Protein AF-A0A433SJU6-F1 (afdb_monomer_lite)

pLDDT: mean 86.97, std 14.32, range [34.91, 98.56]

Sequence (147 aa):
MEGKRQQRYKSGIEAVNDWVDEATGGMIPDFLQDGTITDETVLMLVNAIYFQGNWTTPFKASMTGVRPFVVNSSLTVQVETMAQTGFFRKMHHPSLLATALELPYTGDRFALFVLLPDEGVALSALESVITASVLNSTLNMTAPESK

Structure (mmCIF, N/CA/C/O backbone):
data_AF-A0A433SJU6-F1
#
_entry.id   AF-A0A433SJU6-F1
#
loop_
_atom_site.group_PDB
_atom_site.id
_atom_site.type_symbol
_atom_site.label_atom_id
_atom_site.label_alt_id
_atom_site.label_comp_id
_atom_site.label_asym_id
_atom_site.label_entity_id
_atom_site.label_seq_id
_atom_site.pdbx_PDB_ins_code
_atom_site.Cartn_x
_atom_site.Cartn_y
_atom_site.Cartn_z
_atom_site.occupancy
_atom_site.B_iso_or_equiv
_atom_site.auth_seq_id
_atom_site.auth_comp_id
_atom_site.auth_asym_id
_atom_site.auth_atom_id
_atom_site.pdbx_PDB_model_num
ATOM 1 N N . MET A 1 1 ? -40.623 -22.618 36.230 1.00 42.06 1 MET A N 1
ATOM 2 C CA . MET A 1 1 ? -39.525 -22.805 35.259 1.00 42.06 1 MET A CA 1
ATOM 3 C C . MET A 1 1 ? -39.487 -21.572 34.372 1.00 42.06 1 MET A C 1
ATOM 5 O O . MET A 1 1 ? -40.195 -21.525 33.380 1.00 42.06 1 MET A O 1
ATOM 9 N N . GLU A 1 2 ? -38.738 -20.546 34.765 1.00 38.66 2 GLU A N 1
ATOM 10 C CA . GLU A 1 2 ? -38.589 -19.310 33.986 1.00 38.66 2 GLU A CA 1
ATOM 11 C C . GLU A 1 2 ? -37.104 -19.098 33.704 1.00 38.66 2 GLU A C 1
ATOM 13 O O . GLU A 1 2 ? -36.380 -18.454 34.458 1.00 38.66 2 GLU A O 1
ATOM 18 N N . GLY A 1 3 ? -36.637 -19.700 32.610 1.00 46.59 3 GLY A N 1
ATOM 19 C CA . GLY A 1 3 ? -35.338 -19.393 32.026 1.00 46.59 3 GLY A CA 1
ATOM 20 C C . GLY A 1 3 ? -35.429 -18.069 31.279 1.00 46.59 3 GLY A C 1
ATOM 21 O O . GLY A 1 3 ? -35.584 -18.054 30.059 1.00 46.59 3 GLY A O 1
ATOM 22 N N . LYS A 1 4 ? -35.374 -16.946 32.003 1.00 46.16 4 LYS A N 1
ATOM 23 C CA . LYS A 1 4 ? -35.181 -15.637 31.375 1.00 46.16 4 LYS A CA 1
ATOM 24 C C . LYS A 1 4 ? -33.775 -15.615 30.778 1.00 46.16 4 LYS A C 1
ATOM 26 O O . LYS A 1 4 ? -32.789 -15.617 31.510 1.00 46.16 4 LYS A O 1
ATOM 31 N N . ARG A 1 5 ? -33.706 -15.630 29.443 1.00 54.16 5 ARG A N 1
ATOM 32 C CA . ARG A 1 5 ? -32.505 -15.323 28.656 1.00 54.16 5 ARG A CA 1
ATOM 33 C C . ARG A 1 5 ? -31.845 -14.076 29.248 1.00 54.16 5 ARG A C 1
ATOM 35 O O . ARG A 1 5 ? -32.407 -12.988 29.160 1.00 54.16 5 ARG A O 1
ATOM 42 N N . GLN A 1 6 ? -30.673 -14.238 29.853 1.00 43.62 6 GLN A N 1
ATOM 43 C CA . GLN A 1 6 ? -29.787 -13.117 30.135 1.00 43.62 6 GLN A CA 1
ATOM 44 C C . GLN A 1 6 ? -29.280 -12.607 28.789 1.00 43.62 6 GLN A C 1
ATOM 46 O O . GLN A 1 6 ? -28.402 -13.200 28.168 1.00 43.62 6 GLN A O 1
ATOM 51 N N . GLN A 1 7 ? -29.894 -11.538 28.301 1.00 49.91 7 GLN A N 1
ATOM 52 C CA . GLN A 1 7 ? -29.372 -10.777 27.181 1.00 49.91 7 GLN A CA 1
ATOM 53 C C . GLN A 1 7 ? -28.140 -10.032 27.709 1.00 49.91 7 GLN A C 1
ATOM 55 O O . GLN A 1 7 ? -28.266 -9.053 28.440 1.00 49.91 7 GLN A O 1
ATOM 60 N N . ARG A 1 8 ? -26.947 -10.579 27.455 1.00 59.38 8 ARG A N 1
ATOM 61 C CA . ARG A 1 8 ? -25.674 -9.959 27.839 1.00 59.38 8 ARG A CA 1
ATOM 62 C C . ARG A 1 8 ? -25.502 -8.695 26.992 1.00 59.38 8 ARG A C 1
ATOM 64 O O . ARG A 1 8 ? -25.460 -8.785 25.768 1.00 59.38 8 ARG A O 1
ATOM 71 N N . TYR A 1 9 ? -25.469 -7.530 27.634 1.00 57.81 9 TYR A N 1
ATOM 72 C CA . TYR A 1 9 ? -25.176 -6.267 26.959 1.00 57.81 9 TYR A CA 1
ATOM 73 C C . TYR A 1 9 ? -23.682 -6.231 26.628 1.00 57.81 9 TYR A C 1
ATOM 75 O O . TYR A 1 9 ? -22.864 -6.483 27.513 1.00 57.81 9 TYR A O 1
ATOM 83 N N . LYS A 1 10 ? -23.343 -5.977 25.360 1.00 69.94 10 LYS A N 1
ATOM 84 C CA . LYS A 1 10 ? -21.952 -5.803 24.925 1.00 69.94 10 LYS A CA 1
ATOM 85 C C . LYS A 1 10 ? -21.387 -4.510 25.507 1.00 69.94 10 LYS A C 1
ATOM 87 O O . LYS A 1 10 ? -22.119 -3.523 25.620 1.00 69.94 10 LYS A O 1
ATOM 92 N N . SER A 1 11 ? -20.105 -4.508 25.860 1.00 84.12 11 SER A N 1
ATOM 93 C CA . SER A 1 11 ? -19.409 -3.257 26.185 1.00 84.12 11 SER A CA 1
ATOM 94 C C . SER A 1 11 ? -19.298 -2.368 24.936 1.00 84.12 11 SER A C 1
ATOM 96 O O . SER A 1 11 ? -19.422 -2.849 23.808 1.00 84.12 11 SER A O 1
ATOM 98 N N . GLY A 1 12 ? -19.052 -1.064 25.112 1.00 84.25 12 GLY A N 1
ATOM 99 C CA . GLY A 1 12 ? -18.808 -0.166 23.974 1.00 84.25 12 GLY A CA 1
ATOM 100 C C . GLY A 1 12 ? -17.604 -0.603 23.128 1.00 84.25 12 GLY A C 1
ATOM 101 O O . GLY A 1 12 ? -17.641 -0.486 21.908 1.00 84.25 12 GLY A O 1
ATOM 102 N N . ILE A 1 13 ? -16.579 -1.173 23.770 1.00 89.69 13 ILE A N 1
ATOM 103 C CA . ILE A 1 13 ? -15.380 -1.708 23.111 1.00 89.69 13 ILE A CA 1
ATOM 104 C C . ILE A 1 13 ? -15.731 -2.948 22.289 1.00 89.69 13 ILE A C 1
ATOM 106 O O . ILE A 1 13 ? -15.422 -2.993 21.102 1.00 89.69 13 ILE A O 1
ATOM 110 N N . GLU A 1 14 ? -16.434 -3.915 22.889 1.00 90.31 14 GLU A N 1
ATOM 111 C CA . GLU A 1 14 ? -16.885 -5.129 22.192 1.00 90.31 14 GLU A CA 1
ATOM 112 C C . GLU A 1 14 ? -17.756 -4.766 20.982 1.00 90.31 14 GLU A C 1
ATOM 114 O O . GLU A 1 14 ? -17.566 -5.301 19.897 1.00 90.31 14 GLU A O 1
ATOM 119 N N . ALA A 1 15 ? -18.676 -3.807 21.132 1.00 90.19 15 ALA A N 1
ATOM 120 C CA . ALA A 1 15 ? -19.551 -3.387 20.043 1.00 90.19 15 ALA A CA 1
ATOM 121 C C . ALA A 1 15 ? -18.788 -2.762 18.863 1.00 90.19 15 ALA A C 1
ATOM 123 O O . ALA A 1 15 ? -19.118 -3.046 17.712 1.00 90.19 15 ALA A O 1
ATOM 124 N N . VAL A 1 16 ? -17.785 -1.918 19.134 1.00 92.06 16 VAL A N 1
ATOM 125 C CA . VAL A 1 16 ? -16.968 -1.309 18.075 1.00 92.06 16 VAL A CA 1
ATOM 126 C C . VAL A 1 16 ? -16.054 -2.347 17.429 1.00 92.06 16 VAL A C 1
ATOM 128 O O . VAL A 1 16 ? -16.000 -2.399 16.205 1.00 92.06 16 VAL A O 1
ATOM 131 N N . ASN A 1 17 ? -15.378 -3.189 18.213 1.00 94.25 17 ASN A N 1
ATOM 132 C CA . ASN A 1 17 ? -14.478 -4.212 17.677 1.00 94.25 17 ASN A CA 1
ATOM 133 C C . ASN A 1 17 ? -15.220 -5.231 16.817 1.00 94.25 17 ASN A C 1
ATOM 135 O O . ASN A 1 17 ? -14.769 -5.507 15.712 1.00 94.25 17 ASN A O 1
ATOM 139 N N . ASP A 1 18 ? -16.381 -5.714 17.266 1.00 94.00 18 ASP A N 1
ATOM 140 C CA . ASP A 1 18 ? -17.211 -6.627 16.475 1.00 94.00 18 ASP A CA 1
ATOM 141 C C . ASP A 1 18 ? -17.643 -5.981 15.151 1.00 94.00 18 ASP A C 1
ATOM 143 O O . ASP A 1 18 ? -17.638 -6.632 14.108 1.00 94.00 18 ASP A O 1
ATOM 147 N N . TRP A 1 19 ? -17.995 -4.690 15.174 1.00 94.00 19 TRP A N 1
ATOM 148 C CA . TRP A 1 19 ? -18.352 -3.965 13.956 1.00 94.00 19 TRP A CA 1
ATOM 149 C C . TRP A 1 19 ? -17.157 -3.803 13.009 1.00 94.00 19 TRP A C 1
ATOM 151 O O . TRP A 1 19 ? -17.317 -3.992 11.806 1.00 94.00 19 TRP A O 1
ATOM 161 N N . VAL A 1 20 ? -15.969 -3.460 13.523 1.00 95.12 20 VAL A N 1
ATOM 162 C CA . VAL A 1 20 ? -14.753 -3.329 12.702 1.00 95.12 20 VAL A CA 1
ATOM 163 C C . VAL A 1 20 ? -14.359 -4.680 12.108 1.00 95.12 20 VAL A C 1
ATOM 165 O O . VAL A 1 20 ? -14.034 -4.750 10.923 1.00 95.12 20 VAL A O 1
ATOM 168 N N . ASP A 1 21 ? -14.419 -5.748 12.898 1.00 94.94 21 ASP A N 1
ATOM 169 C CA . ASP A 1 21 ? -14.108 -7.105 12.456 1.00 94.94 21 ASP A CA 1
ATOM 170 C C . ASP A 1 21 ? -15.047 -7.536 11.319 1.00 94.94 21 ASP A C 1
ATOM 172 O O . ASP A 1 21 ? -14.589 -7.905 10.235 1.00 94.94 21 ASP A O 1
ATOM 176 N N . GLU A 1 22 ? -16.361 -7.355 11.494 1.00 93.25 22 GLU A N 1
ATOM 177 C CA . GLU A 1 22 ? -17.357 -7.647 10.458 1.00 93.25 22 GLU A CA 1
ATOM 178 C C . GLU A 1 22 ? -17.153 -6.777 9.207 1.00 93.25 22 GLU A C 1
ATOM 180 O O . GLU A 1 22 ? -17.099 -7.292 8.086 1.00 93.25 22 GLU A O 1
ATOM 185 N N . ALA A 1 23 ? -16.975 -5.463 9.381 1.00 93.00 23 ALA A N 1
ATOM 186 C CA . ALA A 1 23 ? -16.775 -4.519 8.282 1.00 93.00 23 ALA A CA 1
ATOM 187 C C . ALA A 1 23 ? -15.481 -4.780 7.494 1.00 93.00 23 ALA A C 1
ATOM 189 O O . ALA A 1 23 ? -15.364 -4.362 6.339 1.00 93.00 23 ALA A O 1
ATOM 190 N N . THR A 1 24 ? -14.512 -5.470 8.099 1.00 94.50 24 THR A N 1
ATOM 191 C CA . THR A 1 24 ? -13.212 -5.775 7.490 1.00 94.50 24 THR A CA 1
ATOM 192 C C . THR A 1 24 ? -13.053 -7.239 7.093 1.00 94.50 24 THR A C 1
ATOM 194 O O . THR A 1 24 ? -11.963 -7.647 6.692 1.00 94.50 24 THR A O 1
ATOM 197 N N . GLY A 1 25 ? -14.124 -8.035 7.171 1.00 91.38 25 GLY A N 1
ATOM 198 C CA . GLY A 1 25 ? -14.081 -9.458 6.838 1.00 91.38 25 GLY A CA 1
ATOM 199 C C . GLY A 1 25 ? -13.120 -10.259 7.725 1.00 91.38 25 GLY A C 1
ATOM 200 O O . GLY A 1 25 ? -12.510 -11.213 7.244 1.00 91.38 25 GLY A O 1
ATOM 201 N N . GLY A 1 26 ? -12.950 -9.853 8.985 1.00 93.19 26 GLY A N 1
ATOM 202 C CA . GLY A 1 26 ? -12.079 -10.510 9.960 1.00 93.19 26 GLY A CA 1
ATOM 203 C C . GLY A 1 26 ? -10.613 -10.063 9.936 1.00 93.19 26 GLY A C 1
ATOM 204 O O . GLY A 1 26 ? -9.760 -10.711 10.539 1.00 93.19 26 GLY A O 1
ATOM 205 N N . MET A 1 27 ? -10.275 -9.018 9.173 1.00 92.88 27 MET A N 1
ATOM 206 C CA . MET A 1 27 ? -8.877 -8.635 8.914 1.00 92.88 27 MET A CA 1
ATOM 207 C C . MET A 1 27 ? -8.318 -7.632 9.924 1.00 92.88 27 MET A C 1
ATOM 209 O O . MET A 1 27 ? -7.099 -7.492 10.026 1.00 92.88 27 MET A O 1
ATOM 213 N N . ILE A 1 28 ? -9.190 -6.930 10.652 1.00 90.75 28 ILE A N 1
ATOM 214 C CA . ILE A 1 28 ? -8.812 -5.989 11.712 1.00 90.75 28 ILE A CA 1
ATOM 215 C C . ILE A 1 28 ? -9.538 -6.386 13.010 1.00 90.75 28 ILE A C 1
ATOM 217 O O . ILE A 1 28 ? -10.464 -5.688 13.433 1.00 90.75 28 ILE A O 1
ATOM 221 N N . PRO A 1 29 ? -9.146 -7.509 13.642 1.00 87.25 29 PRO A N 1
ATOM 222 C CA . PRO A 1 29 ? -9.668 -7.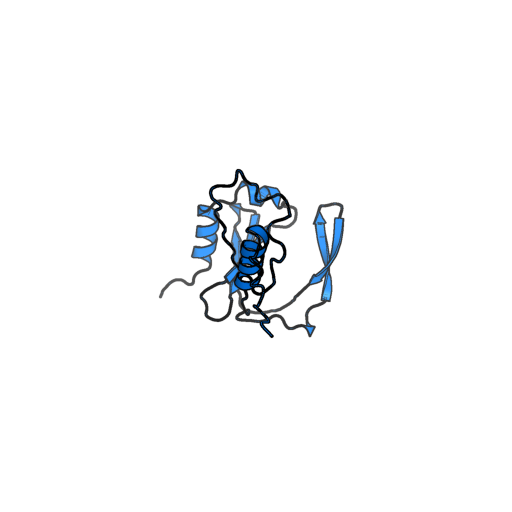878 14.949 1.00 87.25 29 PRO A CA 1
ATOM 223 C C . PRO A 1 29 ? -9.083 -6.968 16.036 1.00 87.25 29 PRO A C 1
ATOM 225 O O . PRO A 1 29 ? -8.003 -6.396 15.871 1.00 87.25 29 PRO A O 1
ATOM 228 N N . ASP A 1 30 ? -9.789 -6.858 17.163 1.00 85.62 30 ASP A N 1
ATOM 229 C CA . ASP A 1 30 ? -9.314 -6.174 18.375 1.00 85.62 30 ASP A CA 1
ATOM 230 C C . ASP A 1 30 ? -8.827 -4.729 18.140 1.00 85.62 30 ASP A C 1
ATOM 232 O O . ASP A 1 30 ? -7.835 -4.277 18.717 1.00 85.62 30 ASP A O 1
ATOM 236 N N . PHE A 1 31 ? -9.537 -3.993 17.277 1.00 91.06 31 PHE A N 1
ATOM 237 C CA . PHE A 1 31 ? -9.190 -2.626 16.876 1.00 91.06 31 PHE A CA 1
ATOM 238 C C . PHE A 1 31 ? -8.992 -1.667 18.065 1.00 91.06 31 PHE A C 1
ATOM 240 O O . PHE A 1 31 ? -8.009 -0.925 18.112 1.00 91.06 31 PHE A O 1
ATOM 247 N N . LEU A 1 32 ? -9.913 -1.680 19.030 1.00 92.38 32 LEU A N 1
ATOM 248 C CA . LEU A 1 32 ? -9.806 -0.965 20.298 1.00 92.38 32 LEU A CA 1
ATOM 249 C C . LEU A 1 32 ? -9.313 -1.907 21.394 1.00 92.38 32 LEU A C 1
ATOM 251 O O . LEU A 1 32 ? -9.881 -2.978 21.607 1.00 92.38 32 LEU A O 1
ATOM 255 N N . GLN A 1 33 ? -8.319 -1.456 22.153 1.00 89.25 33 GLN A N 1
ATOM 256 C CA . GLN A 1 33 ? -7.867 -2.148 23.359 1.00 89.25 33 GLN A CA 1
ATOM 257 C C . GLN A 1 33 ? -8.672 -1.717 24.590 1.00 89.25 33 GLN A C 1
ATOM 259 O O . GLN A 1 33 ? -9.264 -0.630 24.620 1.00 89.25 33 GLN A O 1
ATOM 264 N N . ASP A 1 34 ? -8.650 -2.547 25.632 1.00 85.75 34 ASP A N 1
ATOM 265 C CA . ASP A 1 34 ? -9.235 -2.219 26.932 1.00 85.75 34 ASP A CA 1
ATOM 266 C C . ASP A 1 34 ? -8.723 -0.867 27.455 1.00 85.75 34 ASP A C 1
ATOM 268 O O . ASP A 1 34 ? -7.541 -0.540 27.362 1.00 85.75 34 ASP A O 1
ATOM 272 N N . GLY A 1 35 ? -9.634 -0.058 27.998 1.00 83.62 35 GLY A N 1
ATOM 273 C CA . GLY A 1 35 ? -9.329 1.287 28.495 1.00 83.62 35 GLY A CA 1
ATOM 274 C C . GLY A 1 35 ? -9.311 2.391 27.431 1.00 83.62 35 GLY A C 1
ATOM 275 O O . GLY A 1 35 ? -9.183 3.556 27.797 1.00 83.62 35 GLY A O 1
ATOM 276 N N . THR A 1 36 ? -9.496 2.069 26.142 1.00 87.25 36 THR A N 1
ATOM 277 C CA . THR A 1 36 ? -9.617 3.095 25.082 1.00 87.25 36 THR A CA 1
ATOM 278 C C . THR A 1 36 ? -10.909 3.904 25.207 1.00 87.25 36 THR A C 1
ATOM 280 O O . THR A 1 36 ? -10.918 5.107 24.955 1.00 87.25 36 THR A O 1
ATOM 283 N N . ILE A 1 37 ? -12.004 3.246 25.600 1.00 88.19 37 ILE A N 1
ATOM 284 C CA . ILE A 1 37 ? -13.268 3.898 25.949 1.00 88.19 37 ILE A CA 1
ATOM 285 C C . ILE A 1 37 ? -13.345 3.961 27.470 1.00 88.19 37 ILE A C 1
ATOM 287 O O . ILE A 1 37 ? -13.292 2.932 28.145 1.00 88.19 37 ILE A O 1
ATOM 291 N N . THR A 1 38 ? -13.480 5.175 27.988 1.00 87.94 38 THR A N 1
ATOM 292 C CA . THR A 1 38 ? -13.644 5.467 29.416 1.00 87.94 38 THR A CA 1
ATOM 293 C C . THR A 1 38 ? -15.014 6.083 29.681 1.00 87.94 38 THR A C 1
ATOM 295 O O . THR A 1 38 ? -15.708 6.495 28.750 1.00 87.94 38 THR A O 1
ATOM 298 N N . ASP A 1 39 ? -15.376 6.230 30.955 1.00 88.50 39 ASP A N 1
ATOM 299 C CA . ASP A 1 39 ? -16.622 6.895 31.367 1.00 88.50 39 ASP A CA 1
ATOM 300 C C . ASP A 1 39 ? -16.690 8.382 30.945 1.00 88.50 39 ASP A C 1
ATOM 302 O O . ASP A 1 39 ? -17.762 8.984 30.948 1.00 88.50 39 ASP A O 1
ATOM 306 N N . GLU A 1 40 ? -15.561 8.978 30.543 1.00 92.44 40 GLU A N 1
ATOM 307 C CA . GLU A 1 40 ? -15.469 10.347 30.015 1.00 92.44 40 GLU A CA 1
ATOM 308 C C . GLU A 1 40 ? -15.652 10.415 28.486 1.00 92.44 40 GLU A C 1
ATOM 310 O O . GLU A 1 40 ? -15.753 11.501 27.909 1.00 92.44 40 GLU A O 1
ATOM 315 N N . THR A 1 41 ? -15.689 9.269 27.799 1.00 89.12 41 THR A N 1
ATOM 316 C CA . THR A 1 41 ? -15.798 9.211 26.337 1.00 89.12 41 THR A CA 1
ATOM 317 C C . THR A 1 41 ? -17.237 9.479 25.899 1.00 89.12 41 THR A C 1
ATOM 319 O O . THR A 1 41 ? -18.106 8.617 25.995 1.00 89.12 41 THR A O 1
ATOM 322 N N . VAL A 1 42 ? -17.491 10.683 25.380 1.00 92.38 42 VAL A N 1
ATOM 323 C CA . VAL A 1 42 ? -18.837 11.108 24.944 1.00 92.38 42 VAL A CA 1
ATOM 324 C C . VAL A 1 42 ? -19.124 10.759 23.478 1.00 92.38 42 VAL A C 1
ATOM 326 O O . VAL A 1 42 ? -20.269 10.487 23.121 1.00 92.38 42 VAL A O 1
ATOM 329 N N . LEU A 1 43 ? -18.106 10.776 22.611 1.00 91.62 43 LEU A N 1
ATOM 330 C CA . LEU A 1 43 ? -18.248 10.529 21.174 1.00 91.62 43 LEU A CA 1
ATOM 331 C C . LEU A 1 43 ? -16.967 9.921 20.595 1.00 91.62 43 LEU A C 1
ATOM 333 O O . LEU A 1 43 ? -15.867 10.359 20.926 1.00 91.62 43 LEU A O 1
ATOM 337 N N . MET A 1 44 ? -17.123 8.971 19.674 1.00 89.31 44 MET A N 1
ATOM 338 C CA . MET A 1 44 ? -16.035 8.388 18.892 1.00 89.31 44 MET A CA 1
ATOM 339 C C . MET A 1 44 ? -16.411 8.374 17.409 1.00 89.31 44 MET A C 1
ATOM 341 O O . MET A 1 44 ? -17.534 8.019 17.054 1.00 89.31 44 MET A O 1
ATOM 345 N N . LEU A 1 45 ? -15.462 8.745 16.547 1.00 92.81 45 LEU A N 1
ATOM 346 C CA . LEU A 1 45 ? -15.571 8.573 15.100 1.00 92.81 45 LEU A CA 1
ATOM 347 C C . LEU A 1 45 ? -14.703 7.387 14.680 1.00 92.81 45 LEU A C 1
ATOM 349 O O . LEU A 1 45 ? -13.494 7.404 14.899 1.00 92.81 45 LEU A O 1
ATOM 353 N N . VAL A 1 46 ? -15.320 6.381 14.062 1.00 92.06 46 VAL A N 1
ATOM 354 C CA . VAL A 1 46 ? -14.644 5.165 13.593 1.00 92.06 46 VAL A CA 1
ATOM 355 C C . VAL A 1 46 ? -14.825 5.042 12.083 1.00 92.06 46 VAL A C 1
ATOM 357 O O . VAL A 1 46 ? -15.922 5.248 11.566 1.00 92.06 46 VAL A O 1
ATOM 360 N N . ASN A 1 47 ? -13.746 4.706 11.377 1.00 92.56 47 ASN A N 1
ATOM 361 C CA . ASN A 1 47 ? -13.762 4.359 9.961 1.00 92.56 47 ASN A CA 1
ATOM 362 C C . ASN A 1 47 ? -12.911 3.101 9.756 1.00 92.56 47 ASN A C 1
ATOM 364 O O . ASN A 1 47 ? -11.755 3.075 10.172 1.00 92.56 47 ASN A O 1
ATOM 368 N N . ALA A 1 48 ? -13.478 2.088 9.107 1.00 91.44 48 ALA A N 1
ATOM 369 C CA . ALA A 1 48 ? -12.807 0.839 8.780 1.00 91.44 48 ALA A CA 1
ATOM 370 C C . ALA A 1 48 ? -13.009 0.543 7.292 1.00 91.44 48 ALA A C 1
ATOM 372 O O . ALA A 1 48 ? -14.130 0.603 6.786 1.00 91.44 48 ALA A O 1
ATOM 373 N N . ILE A 1 49 ? -11.917 0.256 6.583 1.00 91.00 49 ILE A N 1
ATOM 374 C CA . ILE A 1 49 ? -11.928 -0.008 5.142 1.00 91.00 49 ILE A CA 1
ATOM 375 C C . ILE A 1 49 ? -11.150 -1.294 4.889 1.00 91.00 49 ILE A C 1
ATOM 377 O O . ILE A 1 49 ? -9.988 -1.407 5.273 1.00 91.00 49 ILE A O 1
ATOM 381 N N . TYR A 1 50 ? -11.783 -2.232 4.189 1.00 91.75 50 TYR A N 1
ATOM 382 C CA . TYR A 1 50 ? -11.152 -3.438 3.674 1.00 91.75 50 TYR A CA 1
ATOM 383 C C . TYR A 1 50 ? -11.259 -3.478 2.153 1.00 91.75 50 TYR A C 1
ATOM 385 O O . TYR A 1 50 ? -12.310 -3.195 1.576 1.00 91.75 50 TYR A O 1
ATOM 393 N N . PHE A 1 51 ? -10.153 -3.826 1.500 1.00 91.81 51 PHE A N 1
ATOM 394 C CA . PHE A 1 51 ? -10.088 -3.958 0.055 1.00 91.81 51 PHE A CA 1
ATOM 395 C C . PHE A 1 51 ? -9.555 -5.340 -0.321 1.00 91.81 51 PHE A C 1
ATOM 397 O O . PHE A 1 51 ? -8.420 -5.690 0.001 1.00 91.81 51 PHE A O 1
ATOM 404 N N . GLN A 1 52 ? -10.368 -6.093 -1.061 1.00 90.94 52 GLN A N 1
ATOM 405 C CA . GLN A 1 52 ? -9.986 -7.357 -1.679 1.00 90.94 52 GLN A CA 1
ATOM 406 C C . GLN A 1 52 ? -10.263 -7.276 -3.176 1.00 90.94 52 GLN A C 1
ATOM 408 O O . GLN A 1 52 ? -11.413 -7.204 -3.612 1.00 90.94 52 GLN A O 1
ATOM 413 N N . GLY A 1 53 ? -9.196 -7.283 -3.968 1.00 93.25 53 GLY A N 1
ATOM 414 C CA . GLY A 1 53 ? -9.271 -7.211 -5.420 1.00 93.25 53 GLY A CA 1
ATOM 415 C C . GLY A 1 53 ? -8.526 -8.368 -6.069 1.00 93.25 53 GLY A C 1
ATOM 416 O O . GLY A 1 53 ? -7.415 -8.707 -5.668 1.00 93.25 53 GLY A O 1
ATOM 417 N N . ASN A 1 54 ? -9.116 -8.939 -7.117 1.00 96.75 54 ASN A N 1
ATOM 418 C CA . ASN A 1 54 ? -8.417 -9.867 -8.001 1.00 96.75 54 ASN A CA 1
ATOM 419 C C . ASN A 1 54 ? -7.695 -9.078 -9.088 1.00 96.75 54 ASN A C 1
ATOM 421 O O . ASN A 1 54 ? -8.309 -8.211 -9.703 1.00 96.75 54 ASN A O 1
ATOM 425 N N . TRP A 1 55 ? -6.432 -9.385 -9.370 1.00 96.75 55 TRP A N 1
ATOM 426 C CA . TRP A 1 55 ? -5.716 -8.805 -10.511 1.00 96.75 55 TRP A CA 1
ATOM 427 C C . TRP A 1 55 ? -6.444 -9.095 -11.826 1.00 96.75 55 TRP A C 1
ATOM 429 O O . TRP A 1 55 ? -6.936 -10.207 -12.013 1.00 96.75 55 TRP A O 1
ATOM 439 N N . THR A 1 56 ? -6.464 -8.141 -12.760 1.00 96.25 56 THR A N 1
ATOM 440 C CA . THR A 1 56 ? -6.924 -8.403 -14.137 1.00 96.25 56 THR A CA 1
ATOM 441 C C . THR A 1 56 ? -6.042 -9.460 -14.805 1.00 96.25 56 THR A C 1
ATOM 443 O O . THR A 1 56 ? -6.544 -10.358 -15.478 1.00 96.25 56 THR A O 1
ATOM 446 N N . THR A 1 57 ? -4.731 -9.400 -14.547 1.00 96.00 57 THR A N 1
ATOM 447 C CA . THR A 1 57 ? -3.751 -10.407 -14.976 1.00 96.00 57 THR A CA 1
ATOM 448 C C . THR A 1 57 ? -3.049 -10.997 -13.745 1.00 96.00 57 THR A C 1
ATOM 450 O O . THR A 1 57 ? -2.109 -10.388 -13.222 1.00 96.00 57 THR A O 1
ATOM 453 N N . PRO A 1 58 ? -3.506 -12.157 -13.232 1.00 96.19 58 PRO A N 1
ATOM 454 C CA . PRO A 1 58 ? -2.958 -12.757 -12.017 1.00 96.19 58 PRO A CA 1
ATOM 455 C C . PRO A 1 58 ? -1.530 -13.285 -12.173 1.00 96.19 58 PRO A C 1
ATOM 457 O O . PRO A 1 58 ? -1.159 -13.858 -13.199 1.00 96.19 58 PRO A O 1
ATOM 460 N N . PHE A 1 59 ? -0.754 -13.188 -11.094 1.00 97.69 59 PHE A N 1
ATOM 461 C CA . PHE A 1 59 ? 0.529 -13.875 -10.976 1.00 97.69 59 PHE A CA 1
ATOM 462 C C . PHE A 1 59 ? 0.307 -15.387 -10.845 1.00 97.69 59 PHE A C 1
ATOM 464 O O . PHE A 1 59 ? -0.513 -15.844 -10.047 1.00 97.69 59 PHE A O 1
ATOM 471 N N . LYS A 1 60 ? 1.057 -16.186 -11.608 1.00 97.62 60 LYS A N 1
ATOM 472 C CA . LYS A 1 60 ? 1.038 -17.647 -11.458 1.00 97.62 60 LYS A CA 1
ATOM 473 C C . LYS A 1 60 ? 1.834 -18.032 -10.215 1.00 97.62 60 LYS A C 1
ATOM 475 O O . LYS A 1 60 ? 3.019 -17.724 -10.149 1.00 97.62 60 LYS A O 1
ATOM 480 N N . ALA A 1 61 ? 1.229 -18.780 -9.293 1.00 97.31 61 ALA A N 1
ATOM 481 C CA . ALA A 1 61 ? 1.903 -19.230 -8.069 1.00 97.31 61 ALA A CA 1
ATOM 482 C C . ALA A 1 61 ? 3.204 -20.009 -8.347 1.00 97.31 61 ALA A C 1
ATOM 484 O O . ALA A 1 61 ? 4.172 -19.869 -7.614 1.00 97.31 61 ALA A O 1
ATOM 485 N N . SER A 1 62 ? 3.267 -20.760 -9.453 1.00 97.88 62 SER A N 1
ATOM 486 C CA . SER A 1 62 ? 4.472 -21.489 -9.879 1.00 97.88 62 SER A CA 1
ATOM 487 C C . SER A 1 62 ? 5.645 -20.592 -10.297 1.00 97.88 62 SER A C 1
ATOM 489 O O . SER A 1 62 ? 6.748 -21.090 -10.486 1.00 97.88 62 SER A O 1
ATOM 491 N N . MET A 1 63 ? 5.398 -19.299 -10.524 1.00 98.00 63 MET A N 1
ATOM 492 C CA . MET A 1 63 ? 6.422 -18.305 -10.863 1.00 98.00 63 MET A CA 1
ATOM 493 C C . MET A 1 63 ? 6.901 -17.526 -9.634 1.00 98.00 63 MET A C 1
ATOM 495 O O . MET A 1 63 ? 7.858 -16.757 -9.742 1.00 98.00 63 MET A O 1
ATOM 499 N N . THR A 1 64 ? 6.245 -17.707 -8.487 1.00 98.19 64 THR A N 1
ATOM 500 C CA . THR A 1 64 ? 6.678 -17.143 -7.211 1.00 98.19 64 THR A CA 1
ATOM 501 C C . THR A 1 64 ? 7.849 -17.951 -6.673 1.00 98.19 64 THR A C 1
ATOM 503 O O . THR A 1 64 ? 7.859 -19.180 -6.751 1.00 98.19 64 THR A O 1
ATOM 506 N N . GLY A 1 65 ? 8.847 -17.260 -6.137 1.00 98.25 65 GLY A N 1
ATOM 507 C CA . GLY A 1 65 ? 9.926 -17.919 -5.421 1.00 98.25 65 GLY A CA 1
ATOM 508 C C . GLY A 1 65 ? 10.749 -16.955 -4.586 1.00 98.25 65 GLY A C 1
ATOM 509 O O . GLY A 1 65 ? 10.710 -15.737 -4.784 1.00 98.25 65 GLY A O 1
ATOM 510 N N . VAL A 1 66 ? 11.531 -17.530 -3.678 1.00 98.56 66 VAL A N 1
ATOM 511 C CA . VAL A 1 66 ? 12.391 -16.799 -2.749 1.00 98.56 66 VAL A CA 1
ATOM 512 C C . VAL A 1 66 ? 13.475 -16.020 -3.498 1.00 98.56 66 VAL A C 1
ATOM 514 O O . VAL A 1 66 ? 14.274 -16.598 -4.240 1.00 98.56 66 VAL A O 1
ATOM 517 N N . ARG A 1 67 ? 13.521 -14.701 -3.290 1.00 98.19 67 ARG A N 1
ATOM 518 C CA . ARG A 1 67 ? 14.530 -13.790 -3.855 1.00 98.19 67 ARG A CA 1
ATOM 519 C C . ARG A 1 67 ? 14.962 -12.740 -2.823 1.00 98.19 67 ARG A C 1
ATOM 521 O O . ARG A 1 67 ? 14.182 -12.433 -1.918 1.00 98.19 67 ARG A O 1
ATOM 528 N N . PRO A 1 68 ? 16.172 -12.170 -2.971 1.00 97.81 68 PRO A N 1
ATOM 529 C CA . PRO A 1 68 ? 16.643 -11.119 -2.082 1.00 97.81 68 PRO A CA 1
ATOM 530 C C . PRO A 1 68 ? 15.858 -9.821 -2.293 1.00 97.81 68 PRO A C 1
ATOM 532 O O . PRO A 1 68 ? 15.663 -9.378 -3.424 1.00 97.81 68 PRO A O 1
ATOM 535 N N . PHE A 1 69 ? 15.463 -9.194 -1.190 1.00 96.81 69 PHE A N 1
ATOM 536 C CA . PHE A 1 69 ? 14.879 -7.862 -1.117 1.00 96.81 69 PHE A CA 1
ATOM 537 C C . PHE A 1 69 ? 15.798 -6.959 -0.295 1.00 96.81 69 PHE A C 1
ATOM 539 O O . PHE A 1 69 ? 16.078 -7.228 0.879 1.00 96.81 69 PHE A O 1
ATOM 546 N N . VAL A 1 70 ? 16.287 -5.896 -0.928 1.00 93.69 70 VAL A N 1
ATOM 547 C CA . VAL A 1 70 ? 17.193 -4.927 -0.306 1.00 93.69 70 VAL A CA 1
ATOM 548 C C . VAL A 1 70 ? 16.354 -3.920 0.472 1.00 93.69 70 VAL A C 1
ATOM 550 O O . VAL A 1 70 ? 15.670 -3.089 -0.118 1.00 93.69 70 VAL A O 1
ATOM 553 N N . VAL A 1 71 ? 16.390 -4.005 1.801 1.00 92.25 71 VAL A N 1
ATOM 554 C CA . VAL A 1 71 ? 15.642 -3.097 2.686 1.00 92.25 71 VAL A CA 1
ATOM 555 C C . VAL A 1 71 ? 16.372 -1.760 2.807 1.00 92.25 71 VAL A C 1
ATOM 557 O O . VAL A 1 71 ? 15.756 -0.700 2.813 1.00 92.25 71 VAL A O 1
ATOM 560 N N . ASN A 1 72 ? 17.699 -1.816 2.922 1.00 88.81 72 ASN A N 1
ATOM 561 C CA . ASN A 1 72 ? 18.599 -0.668 2.949 1.00 88.81 72 ASN A CA 1
ATOM 562 C C . ASN A 1 72 ? 20.034 -1.132 2.621 1.00 88.81 72 ASN A C 1
ATOM 564 O O . ASN A 1 72 ? 20.255 -2.295 2.288 1.00 88.81 72 ASN A O 1
ATOM 568 N N . SER A 1 73 ? 21.019 -0.236 2.728 1.00 85.69 73 SER A N 1
ATOM 569 C CA . SER A 1 73 ? 22.417 -0.512 2.363 1.00 85.69 73 SER A CA 1
ATOM 570 C C . SER A 1 73 ? 23.097 -1.627 3.168 1.00 85.69 73 SER A C 1
ATOM 572 O O . SER A 1 73 ? 24.103 -2.161 2.706 1.00 85.69 73 SER A O 1
ATOM 574 N N . SER A 1 74 ? 22.585 -1.987 4.349 1.00 91.88 74 SER A N 1
ATOM 575 C CA . SER A 1 74 ? 23.174 -3.013 5.220 1.00 91.88 74 SER A CA 1
ATOM 576 C C . SER A 1 74 ? 22.287 -4.240 5.429 1.00 91.88 74 SER A C 1
ATOM 578 O O . SER A 1 74 ? 22.781 -5.264 5.901 1.00 91.88 74 SER A O 1
ATOM 580 N N . LEU A 1 75 ? 21.001 -4.171 5.069 1.00 95.19 75 LEU A N 1
ATOM 581 C CA . LEU A 1 75 ? 20.028 -5.234 5.300 1.00 95.19 75 LEU A CA 1
ATOM 582 C C . LEU A 1 75 ? 19.405 -5.730 3.994 1.00 95.19 75 LEU A C 1
ATOM 584 O O . LEU A 1 75 ? 18.697 -5.006 3.294 1.00 95.19 75 LEU A O 1
ATOM 588 N N . THR A 1 76 ? 19.608 -7.017 3.726 1.00 96.94 76 THR A N 1
ATOM 589 C CA . THR A 1 76 ? 18.906 -7.774 2.685 1.00 96.94 76 THR A CA 1
ATOM 590 C C . THR A 1 76 ? 18.194 -8.953 3.328 1.00 96.94 76 THR A C 1
ATOM 592 O O . THR A 1 76 ? 18.783 -9.673 4.135 1.00 96.94 76 THR A O 1
ATOM 595 N N . VAL A 1 77 ? 16.931 -9.153 2.967 1.00 97.94 77 VAL A N 1
ATOM 596 C CA . VAL A 1 77 ? 16.095 -10.256 3.456 1.00 97.94 77 VAL A CA 1
ATOM 597 C C . VAL A 1 77 ? 15.620 -11.111 2.289 1.00 97.94 77 VAL A C 1
ATOM 599 O O . VAL A 1 77 ? 15.584 -10.651 1.155 1.00 97.94 77 VAL A O 1
ATOM 602 N N . GLN A 1 78 ? 15.263 -12.363 2.555 1.00 98.31 78 GLN A N 1
ATOM 603 C CA . GLN A 1 78 ? 14.709 -13.264 1.546 1.00 98.31 78 GLN A CA 1
ATOM 604 C C . GLN A 1 78 ? 13.181 -13.208 1.597 1.00 98.31 78 GLN A C 1
ATOM 606 O O . GLN A 1 78 ? 12.605 -13.407 2.666 1.00 98.31 78 GLN A O 1
ATOM 611 N N . VAL A 1 79 ? 12.529 -12.945 0.462 1.00 98.06 79 VAL A N 1
ATOM 612 C CA . VAL A 1 79 ? 11.063 -12.833 0.371 1.00 98.06 79 VAL A CA 1
ATOM 613 C C . VAL A 1 79 ? 10.517 -13.643 -0.798 1.00 98.06 79 VAL A C 1
ATOM 615 O O . VAL A 1 79 ? 11.173 -13.781 -1.834 1.00 98.06 79 VAL A O 1
ATOM 618 N N . GLU A 1 80 ? 9.293 -14.149 -0.657 1.00 98.31 80 GLU A N 1
ATOM 619 C CA . GLU A 1 80 ? 8.545 -14.743 -1.768 1.00 98.31 80 GLU A CA 1
ATOM 620 C C . GLU A 1 80 ? 8.203 -13.659 -2.793 1.00 98.31 80 GLU A C 1
ATOM 622 O O . GLU A 1 80 ? 7.328 -12.820 -2.582 1.00 98.31 80 GLU A O 1
ATOM 627 N N . THR A 1 81 ? 8.923 -13.653 -3.911 1.00 98.19 81 THR A N 1
ATOM 628 C CA . THR A 1 81 ? 8.768 -12.642 -4.956 1.00 98.19 81 THR A CA 1
ATOM 629 C C . THR A 1 81 ? 7.934 -13.201 -6.095 1.00 98.19 81 THR A C 1
ATOM 631 O O . THR A 1 81 ? 8.324 -14.170 -6.750 1.00 98.19 81 THR A O 1
ATOM 634 N N . MET A 1 82 ? 6.790 -12.569 -6.352 1.00 98.12 82 MET A N 1
ATOM 635 C CA . MET A 1 82 ? 5.923 -12.903 -7.481 1.00 98.12 82 MET A CA 1
ATOM 636 C C . MET A 1 82 ? 6.539 -12.429 -8.806 1.00 98.12 82 MET A C 1
ATOM 638 O O . MET A 1 82 ? 7.176 -11.377 -8.859 1.00 98.12 82 MET A O 1
ATOM 642 N N . ALA A 1 83 ? 6.314 -13.167 -9.896 1.00 97.25 83 ALA A N 1
ATOM 643 C CA . ALA A 1 83 ? 6.806 -12.797 -11.223 1.00 97.25 83 ALA A CA 1
ATOM 644 C C . ALA A 1 83 ? 5.776 -13.072 -12.324 1.00 97.25 83 ALA A C 1
ATOM 646 O O . ALA A 1 83 ? 5.091 -14.097 -12.323 1.00 97.25 83 ALA A O 1
ATOM 647 N N . GLN A 1 84 ? 5.687 -12.157 -13.290 1.00 96.94 84 GLN A N 1
ATOM 648 C CA . GLN A 1 84 ? 4.925 -12.342 -14.522 1.00 96.94 84 GLN A CA 1
ATOM 649 C C . GLN A 1 84 ? 5.493 -11.482 -15.657 1.00 96.94 84 GLN A C 1
ATOM 651 O O . GLN A 1 84 ? 6.293 -10.575 -15.434 1.00 96.94 84 GLN A O 1
ATOM 656 N N . THR A 1 85 ? 5.061 -11.761 -16.884 1.00 96.31 85 THR A N 1
ATOM 657 C CA . THR A 1 85 ? 5.383 -10.965 -18.071 1.00 96.31 85 THR A CA 1
ATOM 658 C C . THR A 1 85 ? 4.092 -10.681 -18.818 1.00 96.31 85 THR A C 1
ATOM 660 O O . THR A 1 85 ? 3.293 -11.588 -19.040 1.00 96.31 85 THR A O 1
ATOM 663 N N . GLY A 1 86 ? 3.884 -9.425 -19.196 1.00 93.69 86 GLY A N 1
ATOM 664 C CA . GLY A 1 86 ? 2.665 -8.980 -19.853 1.00 93.69 86 GLY A CA 1
ATOM 665 C C . GLY A 1 86 ? 2.754 -7.518 -20.266 1.00 93.69 86 GLY A C 1
ATOM 666 O O . GLY A 1 86 ? 3.772 -6.856 -20.052 1.00 93.69 86 GLY A O 1
ATOM 667 N N . PHE A 1 87 ? 1.675 -7.025 -20.864 1.00 93.19 87 PHE A N 1
ATOM 668 C CA . PHE A 1 87 ? 1.536 -5.619 -21.213 1.00 93.19 87 PHE A CA 1
ATOM 669 C C . PHE A 1 87 ? 0.968 -4.860 -20.018 1.00 93.19 87 PHE A C 1
ATOM 671 O O . PHE A 1 87 ? -0.188 -5.049 -19.649 1.00 93.19 87 PHE A O 1
ATOM 678 N N . PHE A 1 88 ? 1.797 -4.006 -19.427 1.00 92.62 88 PHE A N 1
ATOM 679 C CA . PHE A 1 88 ? 1.426 -3.138 -18.316 1.00 92.62 88 PHE A CA 1
ATOM 680 C C . PHE A 1 88 ? 1.748 -1.698 -18.671 1.00 92.62 88 PHE A C 1
ATOM 682 O O . PHE A 1 88 ? 2.738 -1.423 -19.359 1.00 92.62 88 PHE A O 1
ATOM 689 N N . ARG A 1 89 ? 0.930 -0.774 -18.172 1.00 91.12 89 ARG A N 1
ATOM 690 C CA . ARG A 1 89 ? 1.256 0.645 -18.242 1.00 91.12 89 ARG A CA 1
ATOM 691 C C . ARG A 1 89 ? 2.386 0.915 -17.267 1.00 91.12 89 ARG A C 1
ATOM 693 O O . ARG A 1 89 ? 2.296 0.600 -16.081 1.00 91.12 89 ARG A O 1
ATOM 700 N N . LYS A 1 90 ? 3.465 1.467 -17.803 1.00 91.50 90 LYS A N 1
ATOM 701 C CA . LYS A 1 90 ? 4.645 1.855 -17.047 1.00 91.50 90 LYS A CA 1
ATOM 702 C C . LYS A 1 90 ? 5.162 3.182 -17.563 1.00 91.50 90 LYS A C 1
ATOM 704 O O . LYS A 1 90 ? 5.059 3.460 -18.758 1.00 91.50 90 LYS A O 1
ATOM 709 N N . MET A 1 91 ? 5.766 3.958 -16.681 1.00 89.56 91 MET A N 1
ATOM 710 C CA . MET A 1 91 ? 6.366 5.235 -17.030 1.00 89.56 91 MET A CA 1
ATOM 711 C C . MET A 1 91 ? 7.577 5.502 -16.153 1.00 89.56 91 MET A C 1
ATOM 713 O O . MET A 1 91 ? 7.513 5.316 -14.944 1.00 89.56 91 MET A O 1
ATOM 717 N N . HIS A 1 92 ? 8.662 5.974 -16.757 1.00 91.44 92 HIS A N 1
ATOM 718 C CA . HIS A 1 92 ? 9.767 6.567 -16.010 1.00 91.44 92 HIS A CA 1
ATOM 719 C C . HIS A 1 92 ? 9.516 8.066 -15.854 1.00 91.44 92 HIS A C 1
ATOM 721 O O . HIS A 1 92 ? 9.124 8.722 -16.820 1.00 91.44 92 HIS A O 1
ATOM 727 N N . HIS A 1 93 ? 9.719 8.594 -14.650 1.00 87.69 93 HIS A N 1
ATOM 728 C CA . HIS A 1 93 ? 9.586 10.010 -14.338 1.00 87.69 93 HIS A CA 1
ATOM 729 C C . HIS A 1 93 ? 10.975 10.597 -14.039 1.00 87.69 93 HIS A C 1
ATOM 731 O O . HIS A 1 93 ? 11.419 10.557 -12.889 1.00 87.69 93 HIS A O 1
ATOM 737 N N . PRO A 1 94 ? 11.654 11.219 -15.024 1.00 86.31 94 PRO A N 1
ATOM 738 C CA . PRO A 1 94 ? 13.037 11.670 -14.866 1.00 86.31 94 PRO A CA 1
ATOM 739 C C . PRO A 1 94 ? 13.249 12.625 -13.690 1.00 86.31 94 PRO A C 1
ATOM 741 O O . PRO A 1 94 ? 14.241 12.518 -12.984 1.00 86.31 94 PRO A O 1
ATOM 744 N N . SER A 1 95 ? 12.301 13.531 -13.427 1.00 85.19 95 SER A N 1
ATOM 745 C CA . SER A 1 95 ? 12.419 14.476 -12.305 1.00 85.19 95 SER A CA 1
ATOM 746 C C . SER A 1 95 ? 12.243 13.838 -10.924 1.00 85.19 95 SER A C 1
ATOM 748 O O . SER A 1 95 ? 12.690 14.422 -9.945 1.00 85.19 95 SER A O 1
ATOM 750 N N . LEU A 1 96 ? 11.585 12.677 -10.837 1.00 87.19 96 LEU A N 1
ATOM 751 C CA . LEU A 1 96 ? 11.431 11.928 -9.585 1.00 87.19 96 LEU A CA 1
ATOM 752 C C . LEU A 1 96 ? 12.487 10.832 -9.447 1.00 87.19 96 LEU A C 1
ATOM 754 O O . LEU A 1 96 ? 12.583 10.242 -8.377 1.00 87.19 96 LEU A O 1
ATOM 758 N N . LEU A 1 97 ? 13.237 10.551 -10.524 1.00 92.69 97 LEU A N 1
ATOM 759 C CA . LEU A 1 97 ? 14.152 9.416 -10.623 1.00 92.69 97 LEU A CA 1
ATOM 760 C C . LEU A 1 97 ? 13.456 8.127 -10.170 1.00 92.69 97 LEU A C 1
ATOM 762 O O . LEU A 1 97 ? 13.914 7.447 -9.255 1.00 92.69 97 LEU A O 1
ATOM 766 N N . ALA A 1 98 ? 12.276 7.866 -10.734 1.00 93.62 98 ALA A N 1
ATOM 767 C CA . ALA A 1 98 ? 11.440 6.739 -10.351 1.00 93.62 98 ALA A CA 1
ATOM 768 C C . ALA A 1 98 ? 10.638 6.200 -11.536 1.00 93.62 98 ALA A C 1
ATOM 770 O O . ALA A 1 98 ? 10.246 6.938 -12.444 1.00 93.62 98 ALA A O 1
ATOM 771 N N . THR A 1 99 ? 10.328 4.907 -11.488 1.00 93.12 99 THR A N 1
ATOM 772 C CA . THR A 1 99 ? 9.436 4.227 -12.426 1.00 93.12 99 THR A CA 1
ATOM 773 C C . THR A 1 99 ? 8.094 3.934 -11.767 1.00 93.12 99 THR A C 1
ATOM 775 O O . THR A 1 99 ? 8.035 3.272 -10.735 1.00 93.12 99 THR A O 1
ATOM 778 N N . ALA A 1 100 ? 7.008 4.382 -12.390 1.00 92.50 100 ALA A N 1
ATOM 779 C CA . ALA A 1 100 ? 5.645 4.015 -12.041 1.00 92.50 100 ALA A CA 1
ATOM 780 C C . ALA A 1 100 ? 5.176 2.798 -12.854 1.00 92.50 100 ALA A C 1
ATOM 782 O O . ALA A 1 100 ? 5.427 2.713 -14.060 1.00 92.50 100 ALA A O 1
ATOM 783 N N . LEU A 1 101 ? 4.457 1.883 -12.206 1.00 93.50 101 LEU A N 1
ATOM 784 C CA . LEU A 1 101 ? 3.810 0.714 -12.801 1.00 93.50 101 LEU A CA 1
ATOM 785 C C . LEU A 1 101 ? 2.355 0.633 -12.325 1.00 93.50 101 LEU A C 1
ATOM 787 O O . LEU A 1 101 ? 2.101 0.706 -11.125 1.00 93.50 101 LEU A O 1
ATOM 791 N N . GLU A 1 102 ? 1.420 0.433 -13.253 1.00 93.62 102 GLU A N 1
ATOM 792 C CA . GLU A 1 102 ? 0.004 0.188 -12.955 1.00 93.62 102 GLU A CA 1
ATOM 793 C C . GLU A 1 102 ? -0.313 -1.315 -13.018 1.00 93.62 102 GLU A C 1
ATOM 795 O O . GLU A 1 102 ? -0.073 -1.976 -14.034 1.00 93.62 102 GLU A O 1
ATOM 800 N N . LEU A 1 103 ? -0.897 -1.845 -11.943 1.00 94.88 103 LEU A N 1
ATOM 801 C CA . LEU A 1 103 ? -1.412 -3.210 -11.844 1.00 94.88 103 LEU A CA 1
ATOM 802 C C . LEU A 1 103 ? -2.937 -3.168 -11.638 1.00 94.88 103 LEU A C 1
ATOM 804 O O . LEU A 1 103 ? -3.396 -2.952 -10.512 1.00 94.88 103 LEU A O 1
ATOM 808 N N . PRO A 1 104 ? -3.742 -3.348 -12.700 1.00 94.94 104 PRO A N 1
ATOM 809 C CA . PRO A 1 104 ? -5.192 -3.232 -12.608 1.00 94.94 104 PRO A CA 1
ATOM 810 C C . PRO A 1 104 ? -5.825 -4.421 -11.878 1.00 94.94 104 PRO A C 1
ATOM 812 O O . PRO A 1 104 ? -5.389 -5.572 -12.005 1.00 94.94 104 PRO A O 1
ATOM 815 N N . TYR A 1 105 ? -6.897 -4.132 -11.144 1.00 96.50 105 TYR A N 1
ATOM 816 C CA . TYR A 1 105 ? -7.816 -5.131 -10.617 1.00 96.50 105 TYR A CA 1
ATOM 817 C C . TYR A 1 105 ? -8.964 -5.377 -11.601 1.00 96.50 105 TYR A C 1
ATOM 819 O O . TYR A 1 105 ? -9.361 -4.501 -12.371 1.00 96.50 105 TYR A O 1
ATOM 827 N N . THR A 1 106 ? -9.536 -6.576 -11.5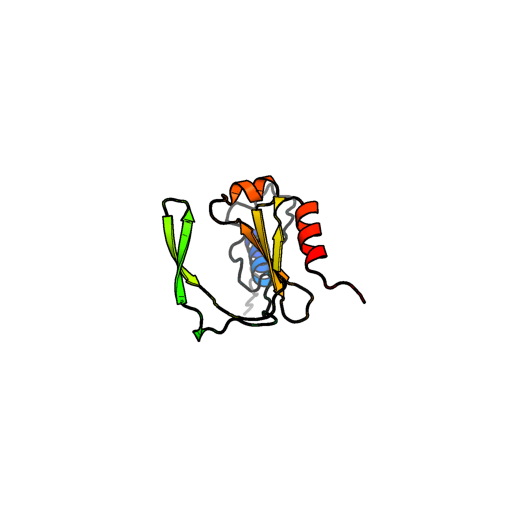27 1.00 95.44 106 THR A N 1
ATOM 828 C CA . THR A 1 106 ? -10.646 -7.027 -12.365 1.00 95.44 106 THR A CA 1
ATOM 829 C C . THR A 1 106 ? -11.806 -6.033 -12.309 1.00 95.44 106 THR A C 1
ATOM 831 O O . THR A 1 106 ? -12.241 -5.618 -11.233 1.00 95.44 106 THR A O 1
ATOM 834 N N . GLY A 1 107 ? -12.339 -5.691 -13.483 1.00 91.44 107 GLY A N 1
ATOM 835 C CA . GLY A 1 107 ? -13.443 -4.744 -13.634 1.00 91.44 107 GLY A CA 1
ATOM 836 C C . GLY A 1 107 ? -13.006 -3.290 -13.813 1.00 91.44 107 GLY A C 1
ATOM 837 O O . GLY A 1 107 ? -13.875 -2.425 -13.825 1.00 91.44 107 GLY A O 1
ATOM 838 N N . ASP A 1 108 ? -11.700 -3.021 -13.935 1.00 85.00 108 ASP A N 1
ATOM 839 C CA . ASP A 1 108 ? -11.105 -1.739 -14.353 1.00 85.00 108 ASP A CA 1
ATOM 840 C C . ASP A 1 108 ? -11.512 -0.516 -13.506 1.00 85.00 108 ASP A C 1
ATOM 842 O O . ASP A 1 108 ? -11.365 0.630 -13.923 1.00 85.00 108 ASP A O 1
ATOM 846 N N . ARG A 1 109 ? -12.014 -0.749 -12.285 1.00 89.56 109 ARG A N 1
ATOM 847 C CA . ARG A 1 109 ? -12.389 0.313 -11.330 1.00 89.56 109 ARG A CA 1
ATOM 848 C C . ARG A 1 109 ? -11.256 0.715 -10.394 1.00 89.56 109 ARG A C 1
ATOM 850 O O . ARG A 1 109 ? -11.273 1.816 -9.858 1.00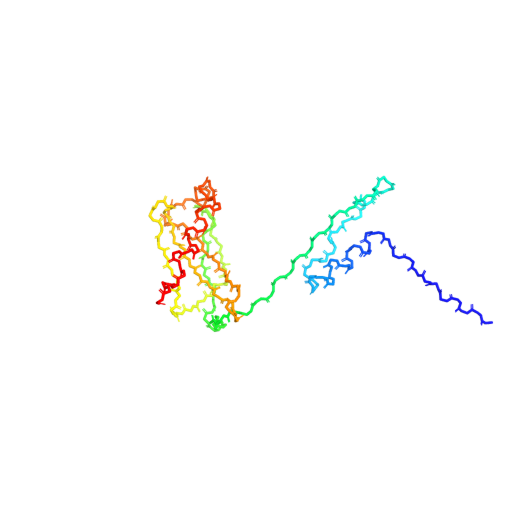 89.56 109 ARG A O 1
ATOM 857 N N . PHE A 1 110 ? -10.318 -0.195 -10.155 1.00 92.62 110 PHE A N 1
ATOM 858 C CA . PHE A 1 110 ? -9.210 -0.008 -9.226 1.00 92.62 110 PHE A CA 1
ATOM 859 C C . PHE A 1 110 ? -7.918 -0.518 -9.856 1.00 92.62 110 PHE A C 1
ATOM 861 O O . PHE A 1 110 ? -7.930 -1.501 -10.597 1.00 92.62 110 PHE A O 1
ATOM 868 N N . ALA A 1 111 ? -6.799 0.092 -9.483 1.00 93.25 111 ALA A N 1
ATOM 869 C CA . ALA A 1 111 ? -5.463 -0.387 -9.801 1.00 93.25 111 ALA A CA 1
ATOM 870 C C . ALA A 1 111 ? -4.518 -0.119 -8.624 1.00 93.25 111 ALA A C 1
ATOM 872 O O . ALA A 1 111 ? -4.703 0.844 -7.878 1.00 93.25 111 ALA A O 1
ATOM 873 N N . LEU A 1 112 ? -3.504 -0.968 -8.463 1.00 94.00 112 LEU A N 1
ATOM 874 C CA . LEU A 1 112 ? -2.354 -0.682 -7.612 1.00 94.00 112 LEU A CA 1
ATOM 875 C C . LEU A 1 112 ? -1.296 0.044 -8.446 1.00 94.00 112 LEU A C 1
ATOM 877 O O . LEU A 1 112 ? -0.872 -0.464 -9.483 1.00 94.00 112 LEU A O 1
ATOM 881 N N . PHE A 1 113 ? -0.835 1.195 -7.963 1.00 92.12 113 PHE A N 1
ATOM 882 C CA . PHE A 1 113 ? 0.307 1.901 -8.534 1.00 92.12 113 PHE A CA 1
ATOM 883 C C . PHE A 1 113 ? 1.546 1.645 -7.686 1.00 92.12 113 PHE A C 1
ATOM 885 O O . PHE A 1 113 ? 1.541 1.882 -6.479 1.00 92.12 113 PHE A O 1
ATOM 892 N N . VAL A 1 114 ? 2.610 1.174 -8.326 1.00 93.62 114 VAL A N 1
ATOM 893 C CA . VAL A 1 114 ? 3.918 0.985 -7.698 1.00 93.62 114 VAL A CA 1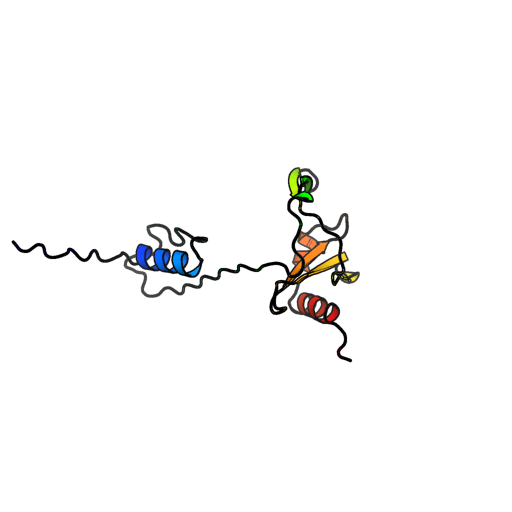
ATOM 894 C C . VAL A 1 114 ? 4.850 2.055 -8.239 1.00 93.62 114 VAL A C 1
ATOM 896 O O . VAL A 1 114 ? 5.111 2.075 -9.439 1.00 93.62 114 VAL A O 1
ATOM 899 N N . LEU A 1 115 ? 5.345 2.937 -7.370 1.00 92.69 115 LEU A N 1
ATOM 900 C CA . LEU A 1 115 ? 6.432 3.858 -7.695 1.00 92.69 115 LEU A CA 1
ATOM 901 C C . LEU A 1 115 ? 7.723 3.295 -7.109 1.00 92.69 115 LEU A C 1
ATOM 903 O O . LEU A 1 115 ? 7.862 3.181 -5.893 1.00 92.69 115 LEU A O 1
ATOM 907 N N . LEU A 1 116 ? 8.651 2.933 -7.984 1.00 94.75 116 LEU A N 1
ATOM 908 C CA . LEU A 1 116 ? 9.943 2.376 -7.620 1.00 94.75 116 LEU A CA 1
ATOM 909 C C . LEU A 1 116 ? 11.035 3.409 -7.927 1.00 94.75 116 LEU A C 1
ATOM 911 O O . LEU A 1 116 ? 11.205 3.733 -9.104 1.00 94.75 116 LEU A O 1
ATOM 915 N N . PRO A 1 117 ? 11.760 3.931 -6.920 1.00 94.88 117 PRO A N 1
ATOM 916 C CA . PRO A 1 117 ? 12.932 4.767 -7.156 1.00 94.88 117 PRO A CA 1
ATOM 917 C C . PRO A 1 117 ? 13.969 4.057 -8.033 1.00 94.88 117 PRO A C 1
ATOM 919 O O . PRO A 1 117 ? 14.113 2.834 -7.976 1.00 94.88 117 PRO A O 1
ATOM 922 N N . ASP A 1 118 ? 14.700 4.832 -8.824 1.00 95.06 118 ASP A N 1
ATOM 923 C CA . ASP A 1 118 ? 15.833 4.350 -9.603 1.00 95.06 118 ASP A CA 1
ATOM 924 C C . ASP A 1 118 ? 16.935 3.816 -8.672 1.00 95.06 118 ASP A C 1
ATOM 926 O O . ASP A 1 118 ? 17.014 4.143 -7.483 1.00 95.06 118 ASP A O 1
ATOM 930 N N . GLU A 1 119 ? 17.814 2.978 -9.214 1.00 91.44 119 GLU A N 1
ATOM 931 C CA . GLU A 1 119 ? 18.897 2.381 -8.438 1.00 91.44 119 GLU A CA 1
ATOM 932 C C . GLU A 1 119 ? 19.783 3.457 -7.783 1.00 91.44 119 GLU A C 1
ATOM 934 O O . GLU A 1 119 ? 20.211 4.420 -8.420 1.00 91.44 119 GLU A O 1
ATOM 939 N N . GLY A 1 120 ? 20.049 3.299 -6.484 1.00 89.00 120 GLY A N 1
ATOM 940 C CA . GLY A 1 120 ? 20.832 4.254 -5.695 1.00 89.00 120 GLY A CA 1
ATOM 941 C C . GLY A 1 120 ? 20.045 5.463 -5.174 1.00 89.00 120 GLY A C 1
ATOM 942 O O . GLY A 1 120 ? 20.577 6.210 -4.351 1.00 89.00 120 GLY A O 1
ATOM 943 N N . VAL A 1 121 ? 18.784 5.644 -5.577 1.00 91.31 121 VAL A N 1
ATOM 944 C CA . VAL A 1 121 ? 17.900 6.676 -5.020 1.00 91.31 121 VAL A CA 1
ATOM 945 C C . VAL A 1 121 ? 17.222 6.140 -3.761 1.00 91.31 121 VAL A C 1
ATOM 947 O O . VAL A 1 121 ? 16.550 5.110 -3.777 1.00 91.31 121 VAL A O 1
ATOM 950 N N . ALA A 1 122 ? 17.392 6.842 -2.640 1.00 91.12 122 ALA A N 1
ATOM 951 C CA . ALA A 1 122 ? 16.727 6.481 -1.393 1.00 91.12 122 ALA A CA 1
ATOM 952 C C . ALA A 1 122 ? 15.213 6.722 -1.489 1.00 91.12 122 ALA A C 1
ATOM 954 O O . ALA A 1 122 ? 14.780 7.762 -1.986 1.00 91.12 122 ALA A O 1
ATOM 955 N N . LEU A 1 123 ? 14.409 5.811 -0.932 1.00 92.94 123 LEU A N 1
ATOM 956 C CA . LEU A 1 123 ? 12.948 5.953 -0.905 1.00 92.94 123 LEU A CA 1
ATOM 957 C C . LEU A 1 123 ? 12.501 7.271 -0.247 1.00 92.94 123 LEU A C 1
ATOM 959 O O . LEU A 1 123 ? 11.5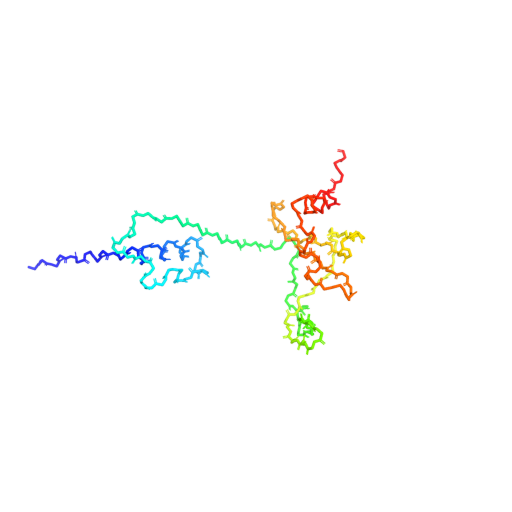93 7.927 -0.749 1.00 92.94 123 LEU A O 1
ATOM 963 N N . SER A 1 124 ? 13.203 7.716 0.798 1.00 92.50 124 SER A N 1
ATOM 964 C CA . SER A 1 124 ? 12.919 8.980 1.488 1.00 92.50 124 SER A CA 1
ATOM 965 C C . SER A 1 124 ? 13.039 10.217 0.590 1.00 92.50 124 SER A C 1
ATOM 967 O O . SER A 1 124 ? 12.335 11.204 0.803 1.00 92.50 124 SER A O 1
ATOM 969 N N . ALA A 1 125 ? 13.894 10.179 -0.439 1.00 91.31 125 ALA A N 1
ATOM 970 C CA . ALA A 1 125 ? 13.985 11.263 -1.413 1.00 91.31 125 ALA A CA 1
ATOM 971 C C . ALA A 1 125 ? 12.687 11.368 -2.225 1.00 91.31 125 ALA A C 1
ATOM 973 O O . ALA A 1 125 ? 12.155 12.468 -2.373 1.00 91.31 125 ALA A O 1
ATOM 974 N N . LEU A 1 126 ? 12.140 10.231 -2.669 1.00 91.38 126 LEU A N 1
ATOM 975 C CA . LEU A 1 126 ? 10.852 10.171 -3.362 1.00 91.38 126 LEU A CA 1
ATOM 976 C C . LEU A 1 126 ? 9.698 10.613 -2.447 1.00 91.38 126 LEU A C 1
ATOM 978 O O . LEU A 1 126 ? 8.864 11.415 -2.863 1.00 91.38 126 LEU A O 1
ATOM 982 N N . GLU A 1 127 ? 9.673 10.153 -1.194 1.00 92.81 127 GLU A N 1
ATOM 983 C CA . GLU A 1 127 ? 8.657 10.541 -0.202 1.00 92.81 127 GLU A CA 1
ATOM 984 C C . GLU A 1 127 ? 8.644 12.053 0.064 1.00 92.81 127 GLU A C 1
ATOM 986 O O . GLU A 1 127 ? 7.582 12.637 0.258 1.00 92.81 127 GLU A O 1
ATOM 991 N N . SER A 1 128 ? 9.805 12.714 0.024 1.00 92.50 128 SER A N 1
ATOM 992 C CA . SER A 1 128 ? 9.897 14.160 0.265 1.00 92.50 128 SER A CA 1
ATOM 993 C C . SER A 1 128 ? 9.302 15.027 -0.853 1.00 92.50 128 SER A C 1
ATOM 995 O O . SER A 1 128 ? 8.955 16.184 -0.615 1.00 92.50 128 SER A O 1
ATOM 997 N N . VAL A 1 129 ? 9.180 14.481 -2.068 1.00 89.00 129 VAL A N 1
ATOM 998 C CA . VAL A 1 129 ? 8.714 15.211 -3.260 1.00 89.00 129 VAL A CA 1
ATOM 999 C C . VAL A 1 129 ? 7.342 14.748 -3.748 1.00 89.00 129 VAL A C 1
ATOM 1001 O O . VAL A 1 129 ? 6.760 15.373 -4.641 1.00 89.00 129 VAL A O 1
ATOM 1004 N N . ILE A 1 130 ? 6.806 13.661 -3.184 1.00 89.12 130 ILE A N 1
ATOM 1005 C CA . ILE A 1 130 ? 5.510 13.127 -3.586 1.00 89.12 130 ILE A CA 1
ATOM 1006 C C . ILE A 1 130 ? 4.391 14.064 -3.122 1.00 89.12 130 ILE A C 1
ATOM 1008 O O . ILE A 1 130 ? 4.246 14.404 -1.951 1.00 89.12 130 ILE A O 1
ATOM 1012 N N . THR A 1 131 ? 3.580 14.512 -4.074 1.00 89.81 131 THR A N 1
ATOM 1013 C CA . THR A 1 131 ? 2.427 15.383 -3.828 1.00 89.81 131 THR A CA 1
ATOM 1014 C C . THR A 1 131 ? 1.219 14.862 -4.591 1.00 89.81 131 THR A C 1
ATOM 1016 O O . THR A 1 131 ? 1.358 14.078 -5.532 1.00 89.81 131 THR A O 1
ATOM 1019 N N . ALA A 1 132 ? 0.021 15.343 -4.250 1.00 88.06 132 ALA A N 1
ATOM 1020 C CA . ALA A 1 132 ? -1.188 15.017 -5.006 1.00 88.06 132 ALA A CA 1
ATOM 1021 C C . ALA A 1 132 ? -1.053 15.365 -6.501 1.00 88.06 132 ALA A C 1
ATOM 1023 O O . ALA A 1 132 ? -1.528 14.618 -7.350 1.00 88.06 132 ALA A O 1
ATOM 1024 N N . SER A 1 133 ? -0.354 16.458 -6.835 1.00 84.62 133 SER A N 1
ATOM 1025 C CA . SER A 1 133 ? -0.094 16.838 -8.228 1.00 84.62 133 SER A CA 1
ATOM 1026 C C . SER A 1 133 ? 0.812 15.834 -8.940 1.00 84.62 133 SER A C 1
ATOM 1028 O O . SER A 1 133 ? 0.545 15.489 -10.086 1.00 84.62 133 SER A O 1
ATOM 1030 N N . VAL A 1 134 ? 1.863 15.364 -8.263 1.00 80.75 134 VAL A N 1
ATOM 1031 C CA . VAL A 1 134 ? 2.803 14.361 -8.791 1.00 80.75 134 VAL A CA 1
ATOM 1032 C C . VAL A 1 134 ? 2.118 13.006 -8.987 1.00 80.75 134 VAL A C 1
ATOM 1034 O O . VAL A 1 134 ? 2.329 12.325 -9.991 1.00 80.75 134 VAL A O 1
ATOM 1037 N N . LEU A 1 135 ? 1.248 12.616 -8.054 1.00 83.38 135 LEU A N 1
ATOM 1038 C CA . LEU A 1 135 ? 0.429 11.417 -8.209 1.00 83.38 135 LEU A CA 1
ATOM 1039 C C . LEU A 1 135 ? -0.529 11.573 -9.390 1.00 83.38 135 LEU A C 1
ATOM 1041 O O . LEU A 1 135 ? -0.572 10.708 -10.256 1.00 83.38 135 LEU A O 1
ATOM 1045 N N . ASN A 1 136 ? -1.240 12.696 -9.487 1.00 83.69 136 ASN A N 1
ATOM 1046 C CA . ASN A 1 136 ? -2.201 12.924 -10.562 1.00 83.69 136 ASN A CA 1
ATOM 1047 C C . ASN A 1 136 ? -1.542 12.961 -11.952 1.00 83.69 136 ASN A C 1
ATOM 1049 O O . ASN A 1 136 ? -2.101 12.418 -12.901 1.00 83.69 136 ASN A O 1
ATOM 1053 N N . SER A 1 137 ? -0.345 13.542 -12.096 1.00 75.38 137 SER A N 1
ATOM 1054 C CA . SER A 1 137 ? 0.391 13.464 -13.365 1.00 75.38 137 SER A CA 1
ATOM 1055 C C . SER A 1 137 ? 0.753 12.018 -13.705 1.00 75.38 137 SER A C 1
ATOM 1057 O O . SER A 1 137 ? 0.530 11.587 -14.831 1.00 75.38 137 SER A O 1
ATOM 1059 N N . THR A 1 138 ? 1.200 11.234 -12.723 1.00 73.69 138 THR A N 1
ATOM 1060 C CA . THR A 1 138 ? 1.508 9.805 -12.903 1.00 73.69 138 THR A CA 1
ATOM 1061 C C . THR A 1 138 ? 0.273 8.998 -13.343 1.00 73.69 138 THR A C 1
ATOM 1063 O O . THR A 1 138 ? 0.359 8.166 -14.249 1.00 73.69 138 THR A O 1
ATOM 1066 N N . LEU A 1 139 ? -0.896 9.279 -12.754 1.00 74.31 139 LEU A N 1
ATOM 1067 C CA . LEU A 1 139 ? -2.176 8.641 -13.091 1.00 74.31 139 LEU A CA 1
ATOM 1068 C C . LEU A 1 139 ? -2.666 9.022 -14.499 1.00 74.31 139 LEU A C 1
ATOM 1070 O O . LEU A 1 139 ? -3.065 8.165 -15.282 1.00 74.31 139 LEU A O 1
ATOM 1074 N N . ASN A 1 140 ? -2.603 10.305 -14.856 1.00 72.81 140 ASN A N 1
ATOM 1075 C CA . ASN A 1 140 ? -3.107 10.783 -16.146 1.00 72.81 140 ASN A CA 1
ATOM 1076 C C . ASN A 1 140 ? -2.202 10.396 -17.316 1.00 72.81 140 ASN A C 1
ATOM 1078 O O . ASN A 1 140 ? -2.683 10.212 -18.428 1.00 72.81 140 ASN A O 1
ATOM 1082 N N . MET A 1 141 ? -0.901 10.240 -17.073 1.00 61.91 141 MET A N 1
ATOM 1083 C CA . MET A 1 141 ? 0.057 9.834 -18.101 1.00 61.91 141 MET A CA 1
ATOM 1084 C C . MET A 1 141 ? 0.063 8.318 -18.361 1.00 61.91 141 MET A C 1
ATOM 1086 O O . MET A 1 141 ? 0.653 7.867 -19.342 1.00 61.91 141 MET A O 1
ATOM 1090 N N . THR A 1 142 ? -0.582 7.526 -17.497 1.00 62.72 142 THR A N 1
ATOM 1091 C CA . THR A 1 142 ? -0.803 6.087 -17.711 1.00 62.72 142 THR A CA 1
ATOM 1092 C C . THR A 1 142 ? -2.163 5.793 -18.351 1.00 62.72 142 THR A C 1
ATOM 1094 O O . THR A 1 142 ? -2.316 4.745 -18.977 1.00 62.72 142 THR A O 1
ATOM 1097 N N . ALA A 1 143 ? -3.130 6.716 -18.303 1.00 58.22 143 ALA A N 1
ATOM 1098 C CA . ALA A 1 143 ? -4.391 6.584 -19.033 1.00 58.22 143 ALA A CA 1
ATOM 1099 C C . ALA A 1 143 ? -4.158 6.565 -20.565 1.00 58.22 143 ALA A C 1
ATOM 1101 O O . ALA A 1 143 ? -3.256 7.241 -21.059 1.00 58.22 143 ALA A O 1
ATOM 1102 N N . PRO A 1 144 ? -4.943 5.803 -21.352 1.00 52.84 144 PRO A N 1
ATOM 1103 C CA . PRO A 1 144 ? -4.833 5.859 -22.801 1.00 52.84 144 PRO A CA 1
ATOM 1104 C C . PRO A 1 144 ? -5.341 7.223 -23.278 1.00 52.84 144 PRO A C 1
ATOM 1106 O O . PRO A 1 144 ? -6.351 7.714 -22.768 1.00 52.84 144 PRO A O 1
ATOM 1109 N N . GLU A 1 145 ? -4.683 7.816 -24.277 1.00 44.50 145 GLU A N 1
ATOM 1110 C CA . GLU A 1 145 ? -5.278 8.931 -25.016 1.00 44.50 145 GLU A CA 1
ATOM 1111 C C . GLU A 1 145 ? -6.668 8.499 -25.501 1.00 44.50 145 GLU A C 1
ATOM 1113 O O . GLU A 1 145 ? -6.830 7.444 -26.126 1.00 44.50 145 GLU A O 1
ATOM 1118 N N . SER A 1 146 ? -7.686 9.290 -25.161 1.00 38.12 146 SER A N 1
ATOM 1119 C CA . SER A 1 146 ? -9.004 9.125 -25.762 1.00 38.12 146 SER A CA 1
ATOM 1120 C C . SER A 1 146 ? -8.858 9.393 -27.260 1.00 38.12 146 SER A C 1
ATOM 1122 O O . SER A 1 146 ? -8.373 10.449 -27.660 1.00 38.12 146 SER A O 1
ATOM 1124 N N . LYS A 1 147 ? -9.208 8.395 -28.075 1.00 34.91 147 LYS A N 1
ATOM 1125 C CA . LYS A 1 147 ? -9.414 8.588 -29.513 1.00 34.91 147 LYS A CA 1
ATOM 1126 C C . LYS A 1 147 ? -10.681 9.387 -29.768 1.00 34.91 147 LYS A C 1
ATOM 1128 O O . LYS A 1 147 ? -11.656 9.173 -29.012 1.00 34.91 147 LYS A O 1
#

Organism: Elysia chlorotica (NCBI:txid188477)

Secondary structure (DSSP, 8-state):
-------PPPPHHHHHHHHHHHHTTTSSTT-SPTTSS-TT--------------BSSPPPGGG-EEEEEE-SSS-EEEEEE--------EEEETTTTEEEEEEEBTTSS-EEEEEEEPTT--HHHHHHH--HHHHHHHHHHHSPP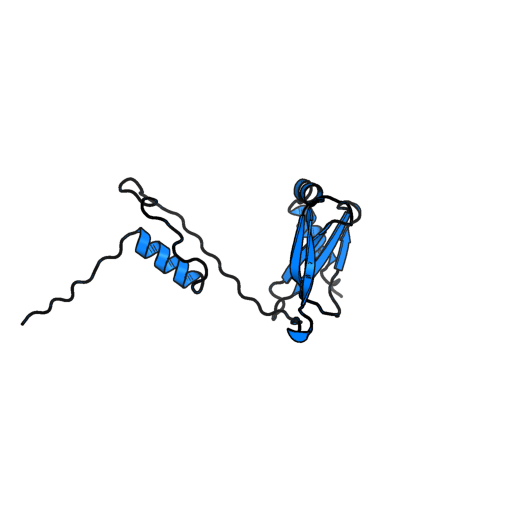P-

Radius of gyration: 22.9 Å; chains: 1; bounding box: 63×40×65 Å

Foldseek 3Di:
DDPDPPPDDDDPQRVVQVVLCVQAVNPCHSVDDPPPDDPPCPDDDDDHDHDDFAWPDDFDPVQWDWDWDDPDPVDIDTDGDTDDDDDWQKDQDVVLQWIWTWTDTPPRPDTDIDTGHHPPDDVVSSVVPDDPVNVVVVVVVSDDPDD

InterPro domains:
  IPR000215 Serpin family [PTHR11461] (14-136)
  IPR023796 Serpin domain [PF00079] (13-142)
  IPR036186 Serpin superfamily [SSF56574] (11-140)
  IPR042178 Serpin superfamily, domain 1 [G3DSA:3.30.497.10] (6-52)
  IPR042185 Serpin superfamily, domain 2 [G3DSA:2.30.39.10] (53-146)